Protein AF-A0A1B6H1P3-F1 (afdb_monomer)

Solvent-accessible surface area (backbone atoms only — not comparable to full-atom values): 9386 Å² total; per-residue (Å²): 138,90,88,79,89,79,86,83,78,88,73,83,79,79,76,81,72,82,71,79,71,72,88,71,75,67,80,84,51,58,75,83,41,66,70,58,32,53,51,51,58,48,56,76,65,57,74,81,64,69,87,80,51,83,81,48,75,68,63,51,54,54,55,49,51,55,61,70,45,46,64,59,52,52,55,50,52,53,52,52,52,51,54,53,51,51,54,51,50,52,56,50,50,40,65,71,74,62,57,76,90,70,80,77,83,69,69,50,72,68,56,50,52,50,52,47,50,47,34,68,76,40,50,86,75,43,32,44,69,54,47,30,75,77,41,87,47,54,41,71,55,43,51,51,62,70,74,103

Nearest PDB structures (foldseek):
  8apo-assembly1_Yc  TM=9.429E-01  e=4.734E-01  Polytomella magna
  5mrc-assembly1_a  TM=9.166E-01  e=6.896E-01  Saccharomyces cerevisiae
  1h89-assembly1_C  TM=5.912E-01  e=3.306E+00  Mus musculus
  4bjn-assembly4_E  TM=1.992E-01  e=5.459E+00  Melampsora lini

pLDDT: mean 77.72, std 18.79, range [36.81, 96.12]

Structure (mmCIF, N/CA/C/O backbone):
data_AF-A0A1B6H1P3-F1
#
_entry.id   AF-A0A1B6H1P3-F1
#
loop_
_atom_site.group_PDB
_atom_site.id
_atom_site.type_symbol
_atom_site.label_atom_id
_atom_site.label_alt_id
_atom_site.label_comp_id
_atom_site.label_asym_id
_atom_site.label_entity_id
_atom_site.label_seq_id
_atom_site.pdbx_PDB_ins_code
_atom_site.Cartn_x
_atom_site.Cartn_y
_atom_site.Cartn_z
_atom_site.occupancy
_atom_site.B_iso_or_equiv
_atom_site.auth_seq_id
_atom_site.auth_comp_id
_atom_site.auth_asym_id
_atom_site.auth_atom_id
_atom_site.pdbx_PDB_model_num
ATOM 1 N N . MET A 1 1 ? 20.446 17.795 51.403 1.00 45.44 1 MET A N 1
ATOM 2 C CA . MET A 1 1 ? 19.080 17.822 50.833 1.00 45.44 1 MET A CA 1
ATOM 3 C C . MET A 1 1 ? 19.106 18.661 49.569 1.00 45.44 1 MET A C 1
ATOM 5 O O . MET A 1 1 ? 19.873 19.610 49.535 1.00 45.44 1 MET A O 1
ATOM 9 N N . ILE A 1 2 ? 18.246 18.318 48.604 1.00 43.84 2 ILE A N 1
ATOM 10 C CA . ILE A 1 2 ? 18.049 18.907 47.264 1.00 43.84 2 ILE A CA 1
ATOM 11 C C . ILE A 1 2 ? 18.842 18.180 46.163 1.00 43.84 2 ILE A C 1
ATOM 13 O O . ILE A 1 2 ? 20.007 18.451 45.910 1.00 43.84 2 ILE A O 1
ATOM 17 N N . GLY A 1 3 ? 18.159 17.251 45.494 1.00 38.00 3 GLY A N 1
ATOM 18 C CA . GLY A 1 3 ? 18.579 16.631 44.238 1.00 38.00 3 GLY A CA 1
ATOM 19 C C . GLY A 1 3 ? 17.340 16.423 43.377 1.00 38.00 3 GLY A C 1
ATOM 20 O O . GLY A 1 3 ? 16.723 15.363 43.414 1.00 38.00 3 GLY A O 1
ATOM 21 N N . GLY A 1 4 ? 16.908 17.490 42.705 1.00 39.97 4 GLY A N 1
ATOM 22 C CA . GLY A 1 4 ? 15.706 17.515 41.884 1.00 39.97 4 GLY A CA 1
ATOM 23 C C . GLY A 1 4 ? 16.009 17.353 40.395 1.00 39.97 4 GLY A C 1
ATOM 24 O O . GLY A 1 4 ? 16.782 18.116 39.836 1.00 39.97 4 GLY A O 1
ATOM 25 N N . ILE A 1 5 ? 15.284 16.412 39.776 1.00 45.19 5 ILE A N 1
ATOM 26 C CA . ILE A 1 5 ? 14.433 16.662 38.599 1.00 45.19 5 ILE A CA 1
ATOM 27 C C . ILE A 1 5 ? 15.184 17.018 37.293 1.00 45.19 5 ILE A C 1
ATOM 29 O O . ILE A 1 5 ? 15.462 18.174 37.007 1.00 45.19 5 ILE A O 1
ATOM 33 N N . ARG A 1 6 ? 15.371 16.010 36.425 1.00 46.50 6 ARG A N 1
ATOM 34 C CA . ARG A 1 6 ? 14.545 15.722 35.222 1.00 46.50 6 ARG A CA 1
ATOM 35 C C . ARG A 1 6 ? 15.367 15.270 34.016 1.00 46.50 6 ARG A C 1
ATOM 37 O O . ARG A 1 6 ? 16.050 16.044 33.359 1.00 46.50 6 ARG A O 1
ATOM 44 N N . ASN A 1 7 ? 15.133 14.009 33.668 1.00 41.19 7 ASN A N 1
ATOM 45 C CA . ASN A 1 7 ? 15.392 13.417 32.365 1.00 41.19 7 ASN A CA 1
ATOM 46 C C . ASN A 1 7 ? 14.807 14.2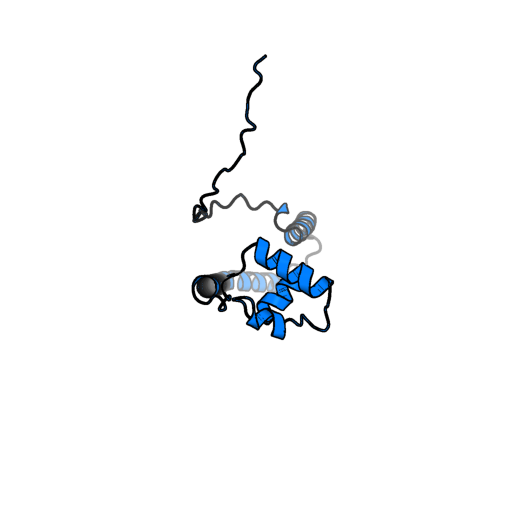95 31.245 1.00 41.19 7 ASN A C 1
ATOM 48 O O . ASN A 1 7 ? 13.588 14.478 31.169 1.00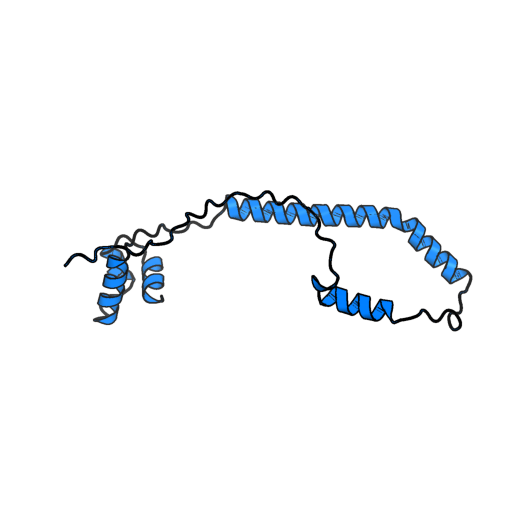 41.19 7 ASN A O 1
ATOM 52 N N . LEU A 1 8 ? 15.666 14.814 30.364 1.00 45.81 8 LEU A N 1
ATOM 53 C CA . LEU A 1 8 ? 15.239 15.402 29.098 1.00 45.81 8 LEU A CA 1
ATOM 54 C C . LEU A 1 8 ? 14.754 14.283 28.171 1.00 45.81 8 LEU A C 1
ATOM 56 O O . LEU A 1 8 ? 15.533 13.547 27.570 1.00 45.81 8 LEU A O 1
ATOM 60 N N . CYS A 1 9 ? 13.432 14.169 28.073 1.00 37.75 9 CYS A N 1
ATOM 61 C CA . CYS A 1 9 ? 12.742 13.369 27.076 1.00 37.75 9 CYS A CA 1
ATOM 62 C C . CYS A 1 9 ? 12.998 13.967 25.685 1.00 37.75 9 CYS A C 1
ATOM 64 O O . CYS A 1 9 ? 12.557 15.074 25.372 1.00 37.75 9 CYS A O 1
ATOM 66 N N . TRP A 1 10 ? 13.720 13.221 24.854 1.00 37.88 10 TRP A N 1
ATOM 67 C CA . TRP A 1 10 ? 13.870 13.489 23.431 1.00 37.88 10 TRP A CA 1
ATOM 68 C C . TRP A 1 10 ? 12.513 13.341 22.732 1.00 37.88 10 TRP A C 1
ATOM 70 O O . TRP A 1 10 ? 12.008 12.234 22.559 1.00 37.88 10 TRP A O 1
ATOM 80 N N . ARG A 1 11 ? 11.932 14.446 22.264 1.00 36.81 11 ARG A N 1
ATOM 81 C CA . ARG A 1 11 ? 10.930 14.418 21.188 1.00 36.81 11 ARG A CA 1
ATOM 82 C C . ARG A 1 11 ? 11.325 15.437 20.133 1.00 36.81 11 ARG A C 1
ATOM 84 O O . ARG A 1 11 ? 10.810 16.548 20.096 1.00 36.81 11 ARG A O 1
ATOM 91 N N . VAL A 1 12 ? 12.244 15.033 19.260 1.00 41.25 12 VAL A N 1
ATOM 92 C CA . VAL A 1 12 ? 12.400 15.683 17.959 1.00 41.25 12 VAL A CA 1
ATOM 93 C C . VAL A 1 12 ? 11.151 15.337 17.153 1.00 41.25 12 VAL A C 1
ATOM 95 O O . VAL A 1 12 ? 10.925 14.191 16.763 1.00 41.25 12 VAL A O 1
ATOM 98 N N . ILE A 1 13 ? 10.294 16.335 16.975 1.00 39.28 13 ILE A N 1
ATOM 99 C CA . ILE A 1 13 ? 9.145 16.296 16.079 1.00 39.28 13 ILE A CA 1
ATOM 100 C C . ILE A 1 13 ? 9.716 16.222 14.661 1.00 39.28 13 ILE A C 1
ATOM 102 O O . ILE A 1 13 ? 10.199 17.215 14.124 1.00 39.28 13 ILE A O 1
ATOM 106 N N . ALA A 1 14 ? 9.712 15.029 14.066 1.00 39.81 14 ALA A N 1
ATOM 107 C CA . ALA A 1 14 ? 10.112 14.847 12.679 1.00 39.81 14 ALA A CA 1
ATOM 108 C C . ALA A 1 14 ? 9.056 15.487 11.765 1.00 39.81 14 ALA A C 1
ATOM 110 O O . ALA A 1 14 ? 8.054 14.870 11.398 1.00 39.81 14 ALA A O 1
ATOM 111 N N . VAL A 1 15 ? 9.286 16.749 11.405 1.00 43.94 15 VAL A N 1
ATOM 112 C CA . VAL A 1 15 ? 8.624 17.405 10.280 1.00 43.94 15 VAL A CA 1
ATOM 113 C C . VAL A 1 15 ? 8.998 16.612 9.029 1.00 43.94 15 VAL A C 1
ATOM 115 O O . VAL A 1 15 ? 10.157 16.567 8.609 1.00 43.94 15 VAL A O 1
ATOM 118 N N . ARG A 1 16 ? 8.007 15.930 8.449 1.00 42.31 16 ARG A N 1
ATOM 119 C CA . ARG A 1 16 ? 8.110 15.294 7.133 1.00 42.31 16 ARG A CA 1
ATOM 120 C C . ARG A 1 16 ? 8.223 16.390 6.079 1.00 42.31 16 ARG A C 1
ATOM 122 O O . ARG A 1 16 ? 7.244 16.766 5.447 1.00 42.31 16 ARG A O 1
ATOM 129 N N . HIS A 1 17 ? 9.427 16.921 5.935 1.00 38.53 17 HIS A N 1
ATOM 130 C CA . HIS A 1 17 ? 9.848 17.641 4.755 1.00 38.53 17 HIS A CA 1
ATOM 131 C C . HIS A 1 17 ? 9.624 16.722 3.547 1.00 38.53 17 HIS A C 1
ATOM 133 O O . HIS A 1 17 ? 10.144 15.608 3.469 1.00 38.53 17 HIS A O 1
ATOM 139 N N . LEU A 1 18 ? 8.753 17.168 2.646 1.00 43.50 18 LEU A N 1
ATOM 140 C CA . LEU A 1 18 ? 8.644 16.639 1.297 1.00 43.50 18 LEU A CA 1
ATOM 141 C C . LEU A 1 18 ? 9.973 16.954 0.610 1.00 43.50 18 LEU A C 1
ATOM 143 O O . LEU A 1 18 ? 10.143 18.034 0.053 1.00 43.50 18 LEU A O 1
ATOM 147 N N . THR A 1 19 ? 10.939 16.042 0.697 1.00 44.06 19 THR A N 1
ATOM 148 C CA . THR A 1 19 ? 12.091 16.086 -0.194 1.00 44.06 19 THR A CA 1
ATOM 149 C C . THR A 1 19 ? 11.592 15.690 -1.568 1.00 44.06 19 THR A C 1
ATOM 151 O O . THR A 1 19 ? 11.392 14.521 -1.894 1.00 44.06 19 THR A O 1
ATOM 154 N N . THR A 1 20 ? 11.369 16.693 -2.405 1.00 46.75 20 THR A N 1
ATOM 155 C CA . THR A 1 20 ? 11.612 16.528 -3.831 1.00 46.75 20 THR A CA 1
ATOM 156 C C . THR A 1 20 ? 13.077 16.117 -3.922 1.00 46.75 20 THR A C 1
ATOM 158 O O . THR A 1 20 ? 13.956 16.959 -3.776 1.00 46.75 20 THR A O 1
ATOM 161 N N . SER A 1 21 ? 13.347 14.810 -3.993 1.00 40.44 21 SER A N 1
ATOM 162 C CA . SER A 1 21 ? 14.704 14.307 -4.181 1.00 40.44 21 SER A CA 1
ATOM 163 C C . SER A 1 21 ? 15.213 14.942 -5.469 1.00 40.44 21 SER A C 1
ATOM 165 O O . SER A 1 21 ? 14.652 14.636 -6.525 1.00 40.44 21 SER A O 1
ATOM 167 N N . PRO A 1 22 ? 16.233 15.816 -5.432 1.00 44.84 22 PRO A N 1
ATOM 168 C CA . PRO A 1 22 ? 16.945 16.100 -6.652 1.00 44.84 22 PRO A CA 1
ATOM 169 C C . PRO A 1 22 ? 17.548 14.759 -7.056 1.00 44.84 22 PRO A C 1
ATOM 171 O O . PRO A 1 22 ? 18.114 14.036 -6.231 1.00 44.84 22 PRO A O 1
ATOM 174 N N . VAL A 1 23 ? 17.355 14.382 -8.308 1.00 43.66 23 VAL A N 1
ATOM 175 C CA . VAL A 1 23 ? 18.087 13.302 -8.966 1.00 43.66 23 VAL A CA 1
ATOM 176 C C . VAL A 1 23 ? 19.543 13.766 -9.092 1.00 43.66 23 VAL A C 1
ATOM 178 O O . VAL A 1 23 ? 20.056 14.016 -10.169 1.00 43.66 23 VAL A O 1
ATOM 181 N N . ASN A 1 24 ? 20.216 13.941 -7.956 1.00 45.19 24 ASN A N 1
ATOM 182 C CA . ASN A 1 24 ? 21.659 13.897 -7.890 1.00 45.19 24 ASN A CA 1
ATOM 183 C C . ASN A 1 24 ? 21.971 12.413 -7.993 1.00 45.19 24 ASN A C 1
ATOM 185 O O . ASN A 1 24 ? 21.941 11.692 -6.995 1.00 45.19 24 ASN A O 1
ATOM 189 N N . SER A 1 25 ? 22.145 11.946 -9.227 1.00 51.75 25 SER A N 1
ATOM 190 C CA . SER A 1 25 ? 22.651 10.617 -9.520 1.00 51.75 25 SER A CA 1
ATOM 191 C C . SER A 1 25 ? 23.978 10.456 -8.783 1.00 51.75 25 SER A C 1
ATOM 193 O O . SER A 1 25 ? 25.021 10.917 -9.250 1.00 51.75 25 SER A O 1
ATOM 195 N N . LEU A 1 26 ? 23.939 9.830 -7.604 1.00 50.41 26 LEU A N 1
ATOM 196 C CA . LEU A 1 26 ? 25.120 9.188 -7.044 1.00 50.41 26 LEU A CA 1
ATOM 197 C C . LEU A 1 26 ? 25.721 8.343 -8.176 1.00 50.41 26 LEU A C 1
ATOM 199 O O . LEU A 1 26 ? 24.942 7.725 -8.914 1.00 50.41 26 LEU A O 1
ATOM 203 N N . PRO A 1 27 ? 27.052 8.348 -8.374 1.00 47.41 27 PRO A N 1
ATOM 204 C CA . PRO A 1 27 ? 27.652 7.536 -9.419 1.00 47.41 27 PRO A CA 1
ATOM 205 C C . PRO A 1 27 ? 27.179 6.109 -9.177 1.00 47.41 27 PRO A C 1
ATOM 207 O O . PRO A 1 27 ? 27.423 5.574 -8.096 1.00 47.41 27 PRO A O 1
ATOM 210 N N . TYR A 1 28 ? 26.427 5.558 -10.133 1.00 56.75 28 TYR A N 1
ATOM 211 C CA . TYR A 1 28 ? 25.873 4.214 -10.053 1.00 56.75 28 TYR A CA 1
ATOM 212 C C . TYR A 1 28 ? 27.015 3.280 -9.677 1.00 56.75 28 TYR A C 1
ATOM 214 O O . TYR A 1 28 ? 27.917 3.040 -10.485 1.00 56.75 28 TYR A O 1
ATOM 222 N N . THR A 1 29 ? 27.045 2.821 -8.424 1.00 60.59 29 THR A N 1
ATOM 223 C CA . THR A 1 29 ? 28.104 1.913 -8.031 1.00 60.59 29 THR A CA 1
ATOM 224 C C . THR A 1 29 ? 27.647 0.547 -8.501 1.00 60.59 29 THR A C 1
ATOM 226 O O . THR A 1 29 ? 26.508 0.151 -8.243 1.00 60.59 29 THR A O 1
ATOM 229 N N . PRO A 1 30 ? 28.503 -0.232 -9.175 1.00 59.22 30 PRO A N 1
ATOM 230 C CA . PRO A 1 30 ? 28.110 -1.552 -9.639 1.00 59.22 30 PRO A CA 1
ATOM 231 C C . PRO A 1 30 ? 27.545 -2.454 -8.523 1.00 59.22 30 PRO A C 1
ATOM 233 O O . PRO A 1 30 ? 26.847 -3.407 -8.828 1.00 59.22 30 PRO A O 1
ATOM 236 N N . ARG A 1 31 ? 27.779 -2.140 -7.236 1.00 58.72 31 ARG A N 1
ATOM 237 C CA . ARG A 1 31 ? 27.248 -2.863 -6.067 1.00 58.72 31 ARG A CA 1
ATOM 238 C C . ARG A 1 31 ? 25.761 -2.615 -5.767 1.00 58.72 31 ARG A C 1
ATOM 240 O O . ARG A 1 31 ? 25.182 -3.436 -5.061 1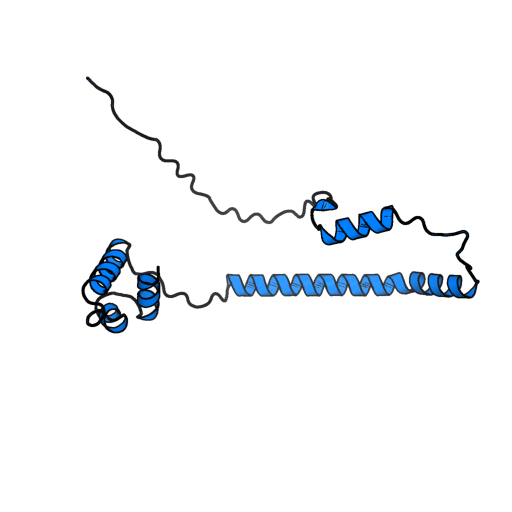.00 58.72 31 ARG A O 1
ATOM 247 N N . ASP A 1 32 ? 25.146 -1.556 -6.296 1.00 67.81 32 ASP A N 1
ATOM 248 C CA . ASP A 1 32 ? 23.741 -1.199 -6.024 1.00 67.81 32 ASP A CA 1
ATOM 249 C C . ASP A 1 32 ? 22.746 -2.170 -6.683 1.00 67.81 32 ASP A C 1
ATOM 251 O O . ASP A 1 32 ? 21.618 -2.344 -6.219 1.00 67.81 32 ASP A O 1
ATOM 255 N N . ASN A 1 33 ? 23.186 -2.875 -7.732 1.00 77.69 33 ASN A N 1
ATOM 256 C CA . ASN A 1 33 ? 22.454 -3.983 -8.331 1.00 77.69 33 ASN A CA 1
ATOM 257 C C . ASN A 1 33 ? 23.349 -5.235 -8.394 1.00 77.69 33 ASN A C 1
ATOM 259 O O . ASN A 1 33 ? 24.133 -5.393 -9.337 1.00 77.69 33 ASN A O 1
ATOM 263 N N . PRO A 1 34 ? 23.222 -6.172 -7.436 1.00 76.06 34 PRO A N 1
ATOM 264 C CA . PRO A 1 34 ? 24.105 -7.334 -7.349 1.00 76.06 34 PRO A CA 1
ATOM 265 C C . PRO A 1 34 ? 24.012 -8.258 -8.573 1.00 76.06 34 PRO A C 1
ATOM 267 O O . PRO A 1 34 ? 24.963 -8.986 -8.857 1.00 76.06 34 PRO A O 1
ATOM 270 N N . GLY A 1 35 ? 22.897 -8.232 -9.314 1.00 79.69 35 GLY A N 1
ATOM 271 C CA . GLY A 1 35 ? 22.730 -8.999 -10.550 1.00 79.69 35 GLY A CA 1
ATOM 272 C C . GLY A 1 35 ? 23.465 -8.377 -11.738 1.00 79.69 35 GLY A C 1
ATOM 273 O O . GLY A 1 35 ? 24.117 -9.084 -12.505 1.00 79.69 35 GLY A O 1
ATOM 274 N N . VAL A 1 36 ? 23.411 -7.049 -11.880 1.00 82.12 36 VAL A N 1
ATOM 275 C CA . VAL A 1 36 ? 24.184 -6.326 -12.907 1.00 82.12 36 VAL A CA 1
ATOM 276 C C . VAL A 1 36 ? 25.678 -6.409 -12.602 1.00 82.12 36 VAL A C 1
ATOM 278 O O . VAL A 1 36 ? 26.454 -6.695 -13.506 1.00 82.12 36 VAL A O 1
ATOM 281 N N . TYR A 1 37 ? 26.076 -6.289 -11.331 1.00 81.88 37 TYR A N 1
ATOM 282 C CA . TYR A 1 37 ? 27.471 -6.443 -10.914 1.00 81.88 37 TYR A CA 1
ATOM 283 C C . TYR A 1 37 ? 28.098 -7.755 -11.379 1.00 81.88 37 TYR A C 1
ATOM 285 O O . TYR A 1 37 ? 29.196 -7.769 -11.928 1.00 81.88 37 TYR A O 1
ATOM 293 N N . ARG A 1 38 ? 27.402 -8.874 -11.132 1.00 81.88 38 ARG A N 1
ATOM 294 C CA . ARG A 1 38 ? 27.896 -10.213 -11.470 1.00 81.88 38 ARG A CA 1
ATOM 295 C C . ARG A 1 38 ? 28.068 -10.366 -12.975 1.00 81.88 38 ARG A C 1
ATOM 297 O O . ARG A 1 38 ? 29.090 -10.894 -13.388 1.00 81.88 38 ARG A O 1
ATOM 304 N N . ARG A 1 39 ? 27.116 -9.858 -13.764 1.00 81.88 39 ARG A N 1
ATOM 305 C CA . ARG A 1 39 ? 27.191 -9.865 -15.232 1.00 81.88 39 ARG A CA 1
ATOM 306 C C . ARG A 1 39 ? 28.355 -9.018 -15.738 1.00 81.88 39 ARG A C 1
ATOM 308 O O . ARG A 1 39 ? 29.180 -9.531 -16.478 1.00 81.88 39 ARG A O 1
ATOM 315 N N . LEU A 1 40 ? 28.489 -7.780 -15.257 1.00 82.94 40 LEU A N 1
ATOM 316 C CA . LEU A 1 40 ? 29.608 -6.902 -15.616 1.00 82.94 40 LEU A CA 1
ATOM 317 C C . LEU A 1 40 ? 30.965 -7.507 -15.245 1.00 82.94 40 LEU A C 1
ATOM 319 O O . LEU A 1 40 ? 31.910 -7.376 -16.006 1.00 82.94 40 LEU A O 1
ATOM 323 N N . LYS A 1 41 ? 31.061 -8.198 -14.103 1.00 82.81 41 LYS A N 1
ATOM 324 C CA . LYS A 1 41 ? 32.289 -8.873 -13.659 1.00 82.81 41 LYS A CA 1
ATOM 325 C C . LYS A 1 41 ? 32.668 -10.075 -14.531 1.00 82.81 41 LYS A C 1
ATOM 327 O O . LYS A 1 41 ? 33.846 -10.412 -14.585 1.00 82.81 41 LYS A O 1
ATOM 332 N N . VAL A 1 42 ? 31.687 -10.755 -15.124 1.00 83.75 42 VAL A N 1
ATOM 333 C CA . VAL A 1 42 ? 31.918 -11.840 -16.091 1.00 83.75 42 VAL A CA 1
ATOM 334 C C . VAL A 1 42 ? 32.369 -11.232 -17.417 1.00 83.75 42 VAL A C 1
ATOM 336 O O . VAL A 1 42 ? 33.483 -11.503 -17.835 1.00 83.75 42 VAL A O 1
ATOM 339 N N . ILE A 1 43 ? 31.608 -10.272 -17.952 1.00 83.50 43 ILE A N 1
ATOM 340 C CA . ILE A 1 43 ? 31.935 -9.562 -19.201 1.00 83.50 43 ILE A CA 1
ATOM 341 C C . ILE A 1 43 ? 33.321 -8.906 -19.140 1.00 83.50 43 ILE A C 1
ATOM 343 O O . ILE A 1 43 ? 34.077 -8.978 -20.092 1.00 83.50 43 ILE A O 1
ATOM 347 N N . SER A 1 44 ? 33.697 -8.296 -18.010 1.00 80.44 44 SER A N 1
ATOM 348 C CA . SER A 1 44 ? 35.014 -7.657 -17.858 1.00 80.44 44 SER A CA 1
ATOM 349 C C . SER A 1 44 ? 36.187 -8.639 -17.829 1.00 80.44 44 SER A C 1
ATOM 351 O O . SER A 1 44 ? 37.333 -8.209 -17.878 1.00 80.44 44 SER A O 1
ATOM 353 N N . LYS A 1 45 ? 35.913 -9.923 -17.583 1.00 80.38 45 LYS A N 1
ATOM 354 C CA . LYS A 1 45 ? 36.918 -10.989 -17.527 1.00 80.38 45 LYS A CA 1
ATOM 355 C C . LYS A 1 45 ? 36.980 -11.795 -18.818 1.00 80.38 45 LYS A C 1
ATOM 357 O O . LYS A 1 45 ? 37.995 -12.442 -19.044 1.00 80.38 45 LYS A O 1
ATOM 362 N N . ASP A 1 46 ? 35.906 -11.781 -19.598 1.00 79.50 46 ASP A N 1
ATOM 363 C CA . ASP A 1 46 ? 35.852 -12.415 -20.903 1.00 79.50 46 ASP A CA 1
ATOM 364 C C . ASP A 1 46 ? 36.598 -11.512 -21.893 1.00 79.50 46 ASP A C 1
ATOM 366 O O . ASP A 1 46 ? 36.112 -10.452 -22.287 1.00 79.50 46 ASP A O 1
ATOM 370 N N . GLU A 1 47 ? 37.817 -11.901 -22.259 1.00 74.69 47 GLU A N 1
ATOM 371 C CA . GLU A 1 47 ? 38.492 -11.309 -23.411 1.00 74.69 47 GLU A CA 1
ATOM 372 C C . GLU A 1 47 ? 37.868 -11.913 -24.678 1.00 74.69 47 GLU A C 1
ATOM 374 O O . GLU A 1 47 ? 37.744 -13.139 -24.761 1.00 74.69 47 GLU A O 1
ATOM 379 N N . PRO A 1 48 ? 37.416 -11.096 -25.648 1.00 68.44 48 PRO A N 1
ATOM 380 C CA . PRO A 1 48 ? 36.866 -11.632 -26.884 1.00 68.44 48 PRO A CA 1
ATOM 381 C C . PRO A 1 48 ? 37.965 -12.382 -27.645 1.00 68.44 48 PRO A C 1
ATOM 383 O O . PRO A 1 48 ? 39.031 -11.825 -27.904 1.00 68.44 48 PRO A O 1
ATOM 386 N N . ASP A 1 49 ? 37.699 -13.636 -28.014 1.00 71.25 49 ASP A N 1
ATOM 387 C CA . ASP A 1 49 ? 38.593 -14.447 -28.845 1.00 71.25 49 ASP A CA 1
ATOM 388 C C . ASP A 1 49 ? 38.557 -13.942 -30.296 1.00 71.25 49 ASP A C 1
ATOM 390 O O . ASP A 1 49 ? 37.798 -14.422 -31.138 1.00 71.25 49 ASP A O 1
ATOM 394 N N . VAL A 1 50 ? 39.348 -12.903 -30.562 1.00 67.19 50 VAL A N 1
ATOM 395 C CA . VAL A 1 50 ? 39.512 -12.289 -31.888 1.00 67.19 50 VAL A CA 1
ATOM 396 C C . VAL A 1 50 ? 40.262 -13.191 -32.868 1.00 67.19 50 VAL A C 1
ATOM 398 O O . VAL A 1 50 ? 40.059 -13.059 -34.072 1.00 67.19 50 VAL A O 1
ATOM 401 N N . ASP A 1 51 ? 41.077 -14.125 -32.375 1.00 67.25 51 ASP A N 1
ATOM 402 C CA . ASP A 1 51 ? 41.888 -15.015 -33.212 1.00 67.25 51 ASP A CA 1
ATOM 403 C C . ASP A 1 51 ? 41.081 -16.233 -33.703 1.00 67.25 51 ASP A C 1
ATOM 405 O O . ASP A 1 51 ? 41.311 -16.739 -34.805 1.00 67.25 51 ASP A O 1
ATOM 409 N N . GLY A 1 52 ? 40.111 -16.700 -32.906 1.00 68.38 52 GLY A N 1
ATOM 410 C CA . GLY A 1 52 ? 39.165 -17.761 -33.269 1.00 68.38 52 GLY A CA 1
ATOM 411 C C . GLY A 1 52 ? 37.917 -17.282 -34.023 1.00 68.38 52 GLY A C 1
ATOM 412 O O . GLY A 1 52 ? 37.224 -18.094 -34.649 1.00 68.38 52 GLY A O 1
ATOM 413 N N . ALA A 1 53 ? 37.623 -15.979 -33.997 1.00 67.31 53 ALA A N 1
ATOM 414 C CA . ALA A 1 53 ? 36.484 -15.392 -34.691 1.00 67.31 53 ALA A CA 1
ATOM 415 C C . ALA A 1 53 ? 36.732 -15.342 -36.208 1.00 67.31 53 ALA A C 1
ATOM 417 O O . ALA A 1 53 ? 37.498 -14.527 -36.720 1.00 67.31 53 ALA A O 1
ATOM 418 N N . LYS A 1 54 ? 36.042 -16.201 -36.965 1.00 66.75 54 LYS A N 1
ATOM 419 C CA . LYS A 1 54 ? 35.948 -16.065 -38.424 1.00 66.75 54 LYS A CA 1
ATOM 420 C C . LYS A 1 54 ? 35.009 -14.908 -38.751 1.00 66.75 54 LYS A C 1
ATOM 422 O O . LYS A 1 54 ? 33.824 -15.123 -38.962 1.00 66.75 54 LYS A O 1
ATOM 427 N N . ILE A 1 55 ? 35.544 -13.693 -38.751 1.00 67.75 55 ILE A N 1
ATOM 428 C CA . ILE A 1 55 ? 34.819 -12.501 -39.188 1.00 67.75 55 ILE A CA 1
ATOM 429 C C . ILE A 1 55 ? 34.727 -12.574 -40.716 1.00 67.75 55 ILE A C 1
ATOM 431 O O . ILE A 1 55 ? 35.716 -12.336 -41.412 1.00 67.75 55 ILE A O 1
ATOM 435 N N . ASP A 1 56 ? 33.573 -12.983 -41.235 1.00 76.50 56 ASP A N 1
ATOM 436 C CA . ASP A 1 56 ? 33.267 -12.875 -42.660 1.00 76.50 56 ASP A CA 1
ATOM 437 C C . ASP A 1 56 ? 32.645 -11.503 -42.980 1.00 76.50 56 ASP A C 1
ATOM 439 O O . ASP A 1 56 ? 32.272 -10.733 -42.094 1.00 76.50 56 ASP A O 1
ATOM 443 N N . TYR A 1 57 ? 32.589 -11.159 -44.267 1.00 71.25 57 TYR A N 1
ATOM 444 C CA . TYR A 1 57 ? 32.020 -9.885 -44.720 1.00 71.25 57 TYR A CA 1
ATOM 445 C C . TYR A 1 57 ? 30.510 -9.784 -44.450 1.00 71.25 57 TYR A C 1
ATOM 447 O O . TYR A 1 57 ? 30.005 -8.687 -44.252 1.00 71.25 57 TYR A O 1
ATOM 455 N N . GLU A 1 58 ? 29.806 -10.915 -44.396 1.00 72.88 58 GLU A N 1
ATOM 456 C CA . GLU A 1 58 ? 28.365 -10.986 -44.124 1.00 72.88 58 GLU A CA 1
ATOM 457 C C . GLU A 1 58 ? 28.052 -10.646 -42.653 1.00 72.88 58 GLU A C 1
ATOM 459 O O . GLU A 1 58 ? 27.121 -9.896 -42.375 1.00 72.88 58 GLU A O 1
ATOM 464 N N . SER A 1 59 ? 28.909 -11.074 -41.720 1.00 74.56 59 SER A N 1
ATOM 465 C CA . SER A 1 59 ? 28.842 -10.732 -40.292 1.00 74.56 59 SER A CA 1
ATOM 466 C C . SER A 1 59 ? 29.116 -9.249 -40.033 1.00 74.56 59 SER A C 1
ATOM 468 O O . SER A 1 59 ? 28.613 -8.686 -39.063 1.00 74.56 59 SER A O 1
ATOM 470 N N . ILE A 1 60 ? 29.935 -8.603 -40.870 1.00 77.19 60 ILE A N 1
ATOM 471 C CA . ILE A 1 60 ? 30.202 -7.160 -40.771 1.00 77.19 60 ILE A CA 1
ATOM 472 C C . ILE A 1 60 ? 28.977 -6.363 -41.239 1.00 77.19 60 ILE A C 1
ATOM 474 O O . ILE A 1 60 ? 28.591 -5.412 -40.561 1.00 77.19 60 ILE A O 1
ATOM 478 N N . ASP A 1 61 ? 28.343 -6.781 -42.338 1.00 77.50 61 ASP A N 1
ATOM 479 C CA . ASP A 1 61 ? 27.108 -6.173 -42.852 1.00 77.50 61 ASP A CA 1
ATOM 480 C C . ASP A 1 61 ? 25.942 -6.304 -41.853 1.00 77.50 61 ASP A C 1
ATOM 482 O O . ASP A 1 61 ? 25.176 -5.358 -41.668 1.00 77.50 61 ASP A O 1
ATOM 486 N N . GLU A 1 62 ? 25.812 -7.446 -41.167 1.00 76.00 62 GLU A N 1
ATOM 487 C CA . GLU A 1 62 ? 24.804 -7.645 -40.111 1.00 76.00 62 GLU A CA 1
ATOM 488 C C . GLU A 1 62 ? 25.043 -6.698 -38.916 1.00 76.00 62 GLU A C 1
ATOM 490 O O . GLU A 1 62 ? 24.111 -6.068 -38.413 1.00 76.00 62 GLU A O 1
ATOM 495 N N . LEU A 1 63 ? 26.305 -6.495 -38.521 1.00 77.31 63 LEU A N 1
ATOM 496 C CA . LEU A 1 63 ? 26.671 -5.550 -37.458 1.00 77.31 63 LEU A CA 1
ATOM 497 C C . LEU A 1 63 ? 26.425 -4.079 -37.852 1.00 77.31 63 LEU A C 1
ATOM 499 O O . LEU A 1 63 ? 26.095 -3.246 -37.003 1.00 77.31 63 LEU A O 1
ATOM 503 N N . GLU A 1 64 ? 26.599 -3.738 -39.131 1.00 75.94 64 GLU A N 1
ATOM 504 C CA . GLU A 1 64 ? 26.299 -2.404 -39.662 1.00 75.94 64 GLU A CA 1
ATOM 505 C C . GLU A 1 64 ? 24.787 -2.129 -39.660 1.00 75.94 64 GLU A C 1
ATOM 507 O O . GLU A 1 64 ? 24.365 -1.024 -39.305 1.00 75.94 64 GLU A O 1
ATOM 512 N N . GLN A 1 65 ? 23.961 -3.137 -39.963 1.00 75.94 65 GLN A N 1
ATOM 513 C CA . GLN A 1 65 ? 22.500 -3.037 -39.865 1.00 75.94 65 GLN A CA 1
ATOM 514 C C . GLN A 1 65 ? 22.038 -2.731 -38.431 1.00 75.94 65 GLN A C 1
ATOM 516 O O . GLN A 1 65 ? 21.217 -1.828 -38.242 1.00 75.94 65 GLN A O 1
ATOM 521 N N . ASP A 1 66 ? 22.625 -3.383 -37.423 1.00 76.00 66 ASP A N 1
ATOM 522 C CA . ASP A 1 66 ? 22.354 -3.099 -36.005 1.00 76.00 66 ASP A CA 1
ATOM 523 C C . ASP A 1 66 ? 22.700 -1.647 -35.623 1.00 76.00 66 ASP A C 1
ATOM 525 O O . ASP A 1 66 ? 21.953 -0.980 -34.898 1.00 76.00 66 ASP A O 1
ATOM 529 N N . PHE A 1 67 ? 23.817 -1.115 -36.134 1.00 78.12 67 PHE A N 1
ATOM 530 C CA . PHE A 1 67 ? 24.212 0.276 -35.888 1.00 78.12 67 PHE A CA 1
ATOM 531 C C . PHE A 1 67 ? 23.259 1.272 -36.560 1.00 78.12 67 PHE A C 1
ATOM 533 O O . PHE A 1 67 ? 22.908 2.295 -35.967 1.00 78.12 67 PHE A O 1
ATOM 540 N N . MET A 1 68 ? 22.793 0.963 -37.771 1.00 78.94 68 MET A N 1
ATOM 541 C CA . MET A 1 68 ? 21.812 1.779 -38.491 1.00 78.94 68 MET A CA 1
ATOM 542 C C . MET A 1 68 ? 20.446 1.794 -37.788 1.00 78.94 68 MET A C 1
ATOM 544 O O . MET A 1 68 ? 19.775 2.827 -37.781 1.00 78.94 68 MET A O 1
ATOM 548 N N . GLN A 1 69 ? 20.062 0.698 -37.127 1.00 80.75 69 GLN A N 1
ATOM 549 C CA . GLN A 1 69 ? 18.820 0.592 -36.351 1.00 80.75 69 GLN A CA 1
ATOM 550 C C . GLN A 1 69 ? 18.913 1.215 -34.940 1.00 80.75 69 GLN A C 1
ATOM 552 O O . GLN A 1 69 ? 17.904 1.368 -34.245 1.00 80.75 69 GLN A O 1
ATOM 557 N N . ALA A 1 70 ? 20.097 1.656 -34.501 1.00 78.56 70 ALA A N 1
ATOM 558 C CA . ALA A 1 70 ? 20.291 2.228 -33.166 1.00 78.56 70 ALA A CA 1
ATOM 559 C C . ALA A 1 70 ? 19.421 3.474 -32.888 1.00 78.56 70 ALA A C 1
ATOM 561 O O . ALA A 1 70 ? 19.068 3.738 -31.734 1.00 78.56 70 ALA A O 1
ATOM 562 N N . GLY A 1 71 ? 19.047 4.226 -33.931 1.00 81.00 71 GLY A N 1
ATOM 563 C CA . GLY A 1 71 ? 18.111 5.350 -33.826 1.00 81.00 71 GLY A CA 1
ATOM 564 C C . GLY A 1 71 ? 16.709 4.918 -33.380 1.00 81.00 71 GLY A C 1
ATOM 565 O O . GLY A 1 71 ? 16.152 5.505 -32.452 1.00 81.00 71 GLY A O 1
ATOM 566 N N . ASP A 1 72 ? 16.184 3.839 -33.965 1.00 86.12 72 ASP A N 1
ATOM 567 C CA . ASP A 1 72 ? 14.871 3.282 -33.617 1.00 86.12 72 ASP A CA 1
ATOM 568 C C . ASP A 1 72 ? 14.873 2.707 -32.193 1.00 86.12 72 ASP A C 1
ATOM 570 O O . ASP A 1 72 ? 13.925 2.908 -31.429 1.00 86.12 72 ASP A O 1
ATOM 574 N N . MET A 1 73 ? 15.980 2.070 -31.794 1.00 84.62 73 MET A N 1
ATOM 575 C CA . MET A 1 73 ? 16.174 1.569 -30.430 1.00 84.62 73 MET A CA 1
ATOM 576 C C . MET A 1 73 ? 16.126 2.704 -29.394 1.00 84.62 73 MET A C 1
ATOM 578 O O . MET A 1 73 ? 15.533 2.551 -28.324 1.00 84.62 73 MET A O 1
ATOM 582 N N . TYR A 1 74 ? 16.721 3.865 -29.690 1.00 86.94 74 TYR A N 1
ATOM 583 C CA . TYR A 1 74 ? 16.661 5.019 -28.789 1.00 86.94 74 TYR A CA 1
ATOM 584 C C . TYR A 1 74 ? 15.220 5.510 -28.591 1.00 86.94 74 TYR A C 1
ATOM 586 O O . TYR A 1 74 ? 14.789 5.759 -27.458 1.00 86.94 74 TYR A O 1
ATOM 594 N N . GLU A 1 75 ? 14.446 5.615 -29.673 1.00 90.31 75 GLU A N 1
ATOM 595 C CA . GLU A 1 75 ? 13.033 5.981 -29.579 1.00 90.31 75 GLU A CA 1
ATOM 596 C C . GLU A 1 75 ? 12.225 4.968 -28.763 1.00 90.31 75 GLU A C 1
ATOM 598 O O . GLU A 1 75 ? 11.391 5.356 -27.945 1.00 90.31 75 GLU A O 1
ATOM 603 N N . GLU A 1 76 ? 12.475 3.674 -28.937 1.00 90.44 76 GLU A N 1
ATOM 604 C CA . GLU A 1 76 ? 11.814 2.633 -28.153 1.00 90.44 76 GLU A CA 1
ATOM 605 C C . GLU A 1 76 ? 12.125 2.767 -26.656 1.00 90.44 76 GLU A C 1
ATOM 607 O O . GLU A 1 76 ? 11.204 2.838 -25.838 1.00 90.44 76 GLU A O 1
ATOM 612 N N . ILE A 1 77 ? 13.401 2.929 -26.295 1.00 90.69 77 ILE A N 1
ATOM 613 C CA . ILE A 1 77 ? 13.831 3.101 -24.900 1.00 90.69 77 ILE A CA 1
ATOM 614 C C . ILE A 1 77 ? 13.172 4.333 -24.269 1.00 90.69 77 ILE A C 1
ATOM 616 O O . ILE A 1 77 ? 12.674 4.272 -23.142 1.00 90.69 77 ILE A O 1
ATOM 620 N N . THR A 1 78 ? 13.133 5.463 -24.979 1.00 92.44 78 THR A N 1
ATOM 621 C CA . THR A 1 78 ? 12.492 6.681 -24.452 1.00 92.44 78 THR A CA 1
ATOM 622 C C . THR A 1 78 ? 10.993 6.481 -24.219 1.00 92.44 78 THR A C 1
ATOM 624 O O . THR A 1 78 ? 10.477 6.870 -23.165 1.00 92.44 78 THR A O 1
ATOM 627 N N . ARG A 1 79 ? 10.295 5.789 -25.131 1.00 94.81 79 ARG A N 1
ATOM 628 C CA . ARG A 1 79 ? 8.882 5.415 -24.952 1.00 94.81 79 ARG A CA 1
ATOM 629 C C . ARG A 1 79 ? 8.702 4.524 -23.723 1.00 94.81 79 ARG A C 1
ATOM 631 O O . ARG A 1 79 ? 7.799 4.769 -22.918 1.00 94.81 79 ARG A O 1
ATOM 638 N N . GLU A 1 80 ? 9.558 3.523 -23.529 1.00 94.06 80 GLU A N 1
ATOM 639 C CA . GLU A 1 80 ? 9.512 2.657 -22.346 1.00 94.06 80 GLU A CA 1
ATOM 640 C C . GLU A 1 80 ? 9.697 3.441 -21.042 1.00 94.06 80 GLU A C 1
ATOM 642 O O . GLU A 1 80 ? 8.926 3.264 -20.088 1.00 94.06 80 GLU A O 1
ATOM 647 N N . MET A 1 81 ? 10.676 4.347 -21.000 1.00 94.12 81 MET A N 1
ATOM 648 C CA . MET A 1 81 ? 10.929 5.212 -19.845 1.00 94.12 81 MET A CA 1
ATOM 649 C C . MET A 1 81 ? 9.700 6.060 -19.497 1.00 94.12 81 MET A C 1
ATOM 651 O O . MET A 1 81 ? 9.299 6.12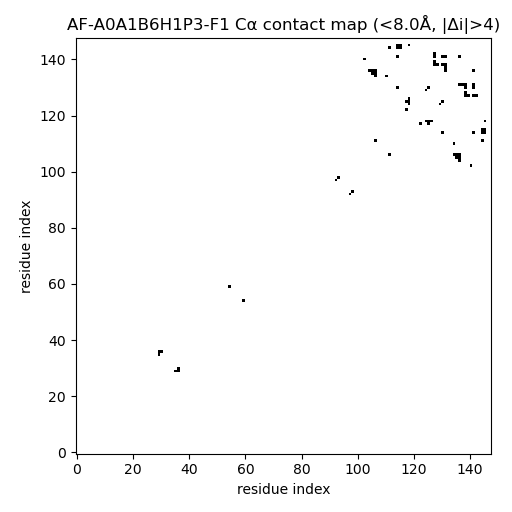7 -18.328 1.00 94.12 81 MET A O 1
ATOM 655 N N . ASP A 1 82 ? 9.042 6.633 -20.504 1.00 95.69 82 ASP A N 1
ATOM 656 C CA . ASP A 1 82 ? 7.804 7.392 -20.336 1.00 95.69 82 ASP A CA 1
ATOM 657 C C . ASP A 1 82 ? 6.661 6.528 -19.800 1.00 95.69 82 ASP A C 1
ATOM 659 O O . ASP A 1 82 ? 5.923 6.945 -18.900 1.00 95.69 82 ASP A O 1
ATOM 663 N N . HIS A 1 83 ? 6.507 5.303 -20.307 1.00 95.25 83 HIS A N 1
ATOM 664 C CA . HIS A 1 83 ? 5.507 4.359 -19.809 1.00 95.25 83 HIS A CA 1
ATOM 665 C C . HIS A 1 83 ? 5.738 4.004 -18.336 1.00 95.25 83 HIS A C 1
ATOM 667 O O . HIS A 1 83 ? 4.785 3.971 -17.544 1.00 95.25 83 HIS A O 1
ATOM 673 N N . ILE A 1 84 ? 6.993 3.773 -17.945 1.00 94.81 84 ILE A N 1
ATOM 674 C CA . ILE A 1 84 ? 7.370 3.500 -16.556 1.00 94.81 84 ILE A CA 1
ATOM 675 C C . ILE A 1 84 ? 7.057 4.715 -15.677 1.00 94.81 84 ILE A C 1
ATOM 677 O O . ILE A 1 84 ? 6.403 4.561 -14.641 1.00 94.81 84 ILE A O 1
ATOM 681 N N . SER A 1 85 ? 7.461 5.914 -16.100 1.00 94.25 85 SER A N 1
ATOM 682 C CA . SER A 1 85 ? 7.217 7.165 -15.375 1.00 94.25 85 SER A CA 1
ATOM 683 C C . SER A 1 85 ? 5.719 7.421 -15.175 1.00 94.25 85 SER A C 1
ATOM 685 O O . SER A 1 85 ? 5.252 7.591 -14.043 1.00 94.25 85 SER A O 1
ATOM 687 N N . LYS A 1 86 ? 4.916 7.316 -16.242 1.00 96.12 86 LYS A N 1
ATOM 688 C CA . LYS A 1 86 ? 3.449 7.441 -16.181 1.00 96.12 86 LYS A CA 1
ATOM 689 C C . LYS A 1 86 ? 2.847 6.446 -15.193 1.00 96.12 86 LYS A C 1
ATOM 691 O O . LYS A 1 86 ? 2.049 6.829 -14.338 1.00 96.12 86 LYS A O 1
ATOM 696 N N . ARG A 1 87 ? 3.265 5.175 -15.237 1.00 95.81 87 ARG A N 1
ATOM 697 C CA . ARG A 1 87 ? 2.804 4.142 -14.294 1.00 95.81 87 ARG A CA 1
ATOM 698 C C . ARG A 1 87 ? 3.144 4.497 -12.845 1.00 95.81 87 ARG A C 1
ATOM 700 O O . ARG A 1 87 ? 2.314 4.286 -11.958 1.00 95.81 87 ARG A O 1
ATOM 707 N N . GLN A 1 88 ? 4.339 5.023 -12.584 1.00 95.44 88 GLN A N 1
ATOM 708 C CA . GLN A 1 88 ? 4.727 5.474 -11.246 1.00 95.44 88 GLN A CA 1
ATOM 709 C C . GLN A 1 88 ? 3.859 6.647 -10.778 1.00 95.44 88 GLN A C 1
ATOM 711 O O . GLN A 1 88 ? 3.347 6.612 -9.656 1.00 95.44 88 GLN A O 1
ATOM 716 N N . HIS A 1 89 ? 3.627 7.634 -11.646 1.00 94.81 89 HIS A N 1
ATOM 717 C CA . HIS A 1 89 ? 2.753 8.769 -11.360 1.00 94.81 89 HIS A CA 1
ATOM 718 C C . HIS A 1 89 ? 1.317 8.333 -11.060 1.00 94.81 89 HIS A C 1
ATOM 720 O O . HIS A 1 89 ? 0.771 8.754 -10.041 1.00 94.81 89 HIS A O 1
ATOM 726 N N . TYR A 1 90 ? 0.734 7.430 -11.853 1.00 95.94 90 TYR A N 1
ATOM 727 C CA . TYR A 1 90 ? -0.601 6.889 -11.582 1.00 95.94 90 TYR A CA 1
ATOM 728 C C . TYR A 1 90 ? -0.683 6.232 -10.205 1.00 95.94 90 TYR A C 1
ATOM 730 O O . TYR A 1 90 ? -1.560 6.577 -9.414 1.00 95.94 90 TYR A O 1
ATOM 738 N N . LYS A 1 91 ? 0.281 5.369 -9.862 1.00 93.75 91 LYS A N 1
ATOM 739 C CA . LYS A 1 91 ? 0.336 4.733 -8.536 1.00 93.75 91 LYS A CA 1
ATOM 740 C C . LYS A 1 91 ? 0.550 5.742 -7.404 1.00 93.75 91 LYS A C 1
ATOM 742 O O . LYS A 1 91 ? 0.134 5.507 -6.270 1.00 93.75 91 LYS A O 1
ATOM 747 N N . MET A 1 92 ? 1.247 6.848 -7.656 1.00 93.62 92 MET A N 1
ATOM 748 C CA . MET A 1 92 ? 1.393 7.920 -6.672 1.00 93.62 92 MET A CA 1
ATOM 749 C C . MET A 1 92 ? 0.057 8.634 -6.444 1.00 93.62 92 MET A C 1
ATOM 751 O O . MET A 1 92 ? -0.333 8.828 -5.293 1.00 93.62 92 MET A O 1
ATOM 755 N N . THR A 1 93 ? -0.643 9.000 -7.517 1.00 95.75 93 THR A N 1
ATOM 756 C CA . THR A 1 93 ? -1.961 9.648 -7.465 1.00 95.75 93 THR A CA 1
ATOM 757 C C . THR A 1 93 ? -2.987 8.751 -6.778 1.00 95.75 93 THR A C 1
ATOM 759 O O . THR A 1 93 ? -3.674 9.207 -5.866 1.00 95.75 93 THR A O 1
ATOM 762 N N . GLU A 1 94 ? -3.014 7.464 -7.128 1.00 93.38 94 GLU A N 1
ATOM 763 C CA . GLU A 1 94 ? -3.827 6.431 -6.481 1.00 93.38 94 GLU A CA 1
ATOM 764 C C . GLU A 1 94 ? -3.633 6.445 -4.958 1.00 93.38 94 GLU A C 1
ATOM 766 O O . GLU A 1 94 ? -4.572 6.659 -4.198 1.00 93.38 94 GLU A O 1
ATOM 771 N N . ARG A 1 95 ? -2.386 6.342 -4.487 1.00 89.06 95 ARG A N 1
ATOM 772 C CA . ARG A 1 95 ? -2.082 6.331 -3.046 1.00 89.06 95 ARG A CA 1
ATOM 773 C C . ARG A 1 95 ? -2.380 7.649 -2.336 1.00 89.06 95 ARG A C 1
ATOM 775 O O . ARG A 1 95 ? -2.611 7.644 -1.125 1.00 89.06 95 ARG A O 1
ATOM 782 N N . LYS A 1 96 ? -2.297 8.783 -3.036 1.00 90.75 96 LYS A N 1
ATOM 783 C CA . LYS A 1 96 ?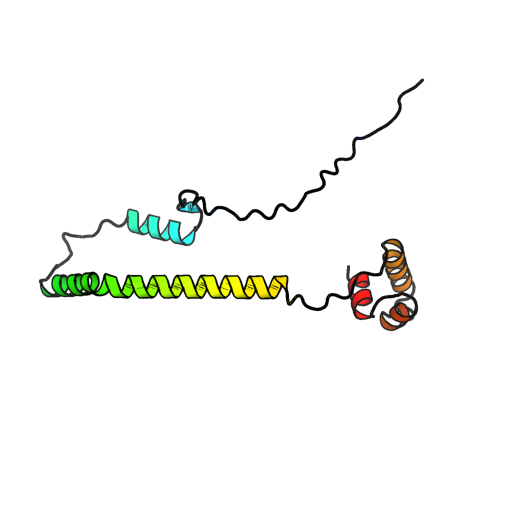 -2.543 10.111 -2.457 1.00 90.75 96 LYS A CA 1
ATOM 784 C C . LYS A 1 96 ? -4.035 10.381 -2.303 1.00 90.75 96 LYS A C 1
ATOM 786 O O . LYS A 1 96 ? -4.448 10.786 -1.217 1.00 90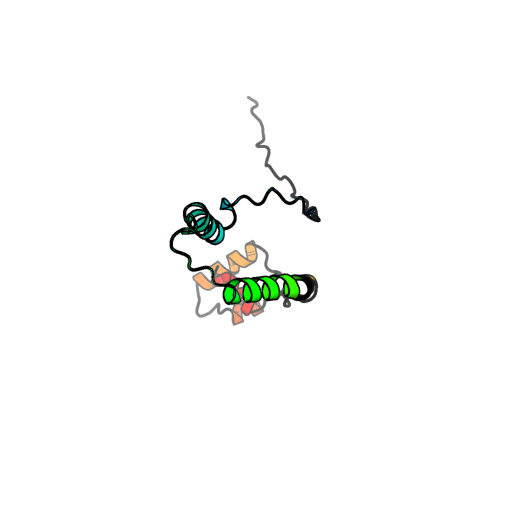.75 96 LYS A O 1
ATOM 791 N N . HIS A 1 97 ? -4.804 10.138 -3.359 1.00 92.56 97 HIS A N 1
ATOM 792 C CA . HIS A 1 97 ? -6.195 10.577 -3.469 1.00 92.56 97 HIS A CA 1
ATOM 793 C C . HIS A 1 97 ? -7.206 9.452 -3.247 1.00 92.56 97 HIS A C 1
ATOM 795 O O . HIS A 1 97 ? -8.261 9.692 -2.673 1.00 92.56 97 HIS A O 1
ATOM 801 N N . PHE A 1 98 ? -6.870 8.220 -3.622 1.00 91.44 98 PHE A N 1
ATOM 802 C CA . PHE A 1 98 ? -7.773 7.069 -3.591 1.00 91.44 98 PHE A CA 1
ATOM 803 C C . PHE A 1 98 ? -7.372 6.085 -2.492 1.00 91.44 98 PHE A C 1
ATOM 805 O O . PHE A 1 98 ? -7.251 4.879 -2.703 1.00 91.44 98 PHE A O 1
ATOM 812 N N . LYS A 1 99 ? -7.131 6.603 -1.283 1.00 85.00 99 LYS A N 1
ATOM 813 C CA . LYS A 1 99 ? -6.889 5.731 -0.129 1.00 85.00 99 LYS A CA 1
ATOM 814 C C . LYS A 1 99 ? -8.171 4.953 0.173 1.00 85.00 99 LYS A C 1
ATOM 816 O O . LYS A 1 99 ? -9.235 5.574 0.206 1.00 85.00 99 LYS A O 1
ATOM 821 N N . PRO A 1 100 ? -8.091 3.636 0.445 1.00 83.50 100 PRO A N 1
ATOM 822 C CA . PRO A 1 100 ? -9.262 2.894 0.885 1.00 83.50 100 PRO A CA 1
ATOM 823 C C . PRO A 1 100 ? -9.828 3.564 2.145 1.00 83.50 100 PRO A C 1
ATOM 825 O O . PRO A 1 100 ? -9.035 4.037 2.974 1.00 83.50 100 PRO A O 1
ATOM 828 N N . PRO A 1 101 ? -11.163 3.627 2.301 1.00 80.25 101 PRO A N 1
ATOM 829 C CA . PRO A 1 101 ? -11.786 4.235 3.466 1.00 80.25 101 PRO A CA 1
ATOM 830 C C . PRO A 1 101 ? -11.310 3.492 4.715 1.00 80.25 101 PRO A C 1
ATOM 832 O O . PRO A 1 101 ? -11.704 2.360 4.994 1.00 80.25 101 PRO A O 1
ATOM 835 N N . LYS A 1 102 ? -10.384 4.111 5.447 1.00 78.31 102 LYS A N 1
ATOM 836 C CA . LYS A 1 102 ? -9.921 3.606 6.731 1.00 78.31 102 LYS A CA 1
ATOM 837 C C . LYS A 1 102 ? -10.881 4.146 7.773 1.00 78.31 102 LYS A C 1
ATOM 839 O O . LYS A 1 102 ? -10.913 5.354 7.993 1.00 78.31 102 LYS A O 1
ATOM 844 N N . GLU A 1 103 ? -11.635 3.258 8.410 1.00 77.88 103 GLU A N 1
ATOM 845 C CA . GLU A 1 103 ? -12.449 3.644 9.559 1.00 77.88 103 GLU A CA 1
ATOM 846 C C . GLU A 1 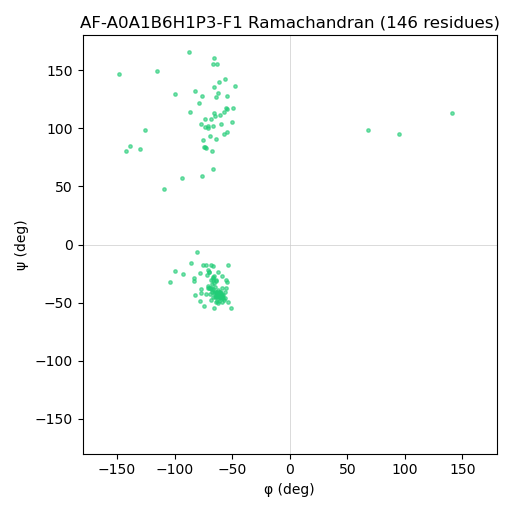103 ? -11.545 4.327 10.607 1.00 77.88 103 GLU A C 1
ATOM 848 O O . GLU A 1 103 ? -10.467 3.796 10.928 1.00 77.88 103 GLU A O 1
ATOM 853 N N . PRO A 1 104 ? -11.907 5.531 11.087 1.00 78.50 104 PRO A N 1
ATOM 854 C CA . PRO A 1 104 ? -11.095 6.255 12.051 1.00 78.50 104 PRO A CA 1
ATOM 855 C C . PRO A 1 104 ? -10.970 5.441 13.341 1.00 78.50 104 PRO A C 1
ATOM 857 O O . PRO A 1 104 ? -11.920 4.813 13.805 1.00 78.50 104 PRO A O 1
ATOM 860 N N . GLY A 1 105 ? -9.773 5.442 13.929 1.00 79.44 105 GLY A N 1
ATOM 861 C CA . GLY A 1 105 ? -9.543 4.808 15.223 1.00 79.44 105 GLY A CA 1
ATOM 862 C C . GLY A 1 105 ? -10.141 5.659 16.336 1.00 79.44 105 GLY A C 1
ATOM 863 O O . GLY A 1 105 ? -9.413 6.441 16.932 1.00 79.44 105 GLY A O 1
ATOM 864 N N . MET A 1 106 ? -11.441 5.506 16.589 1.00 85.00 106 MET A N 1
ATOM 865 C CA . MET A 1 106 ? -12.162 6.220 17.654 1.00 85.00 106 MET A CA 1
ATOM 866 C C . MET A 1 106 ? -11.820 5.699 19.056 1.00 85.00 106 MET A C 1
ATOM 868 O O . MET A 1 106 ? -12.056 6.392 20.035 1.00 85.00 106 MET A O 1
ATOM 872 N N . LEU A 1 107 ? -11.249 4.492 19.149 1.00 90.06 107 LEU A N 1
ATOM 873 C CA . LEU A 1 107 ? -10.899 3.861 20.420 1.00 90.06 107 LEU A CA 1
ATOM 874 C C . LEU A 1 107 ? -9.603 4.430 21.006 1.00 90.06 107 LEU A C 1
ATOM 876 O O . LEU A 1 107 ? -8.516 4.297 20.420 1.00 90.06 107 LEU A O 1
ATOM 880 N N . THR A 1 108 ? -9.726 4.964 22.213 1.00 92.69 108 THR A N 1
ATOM 881 C CA . THR A 1 108 ? -8.642 5.349 23.115 1.00 92.69 108 THR A CA 1
ATOM 882 C C . THR A 1 108 ? -7.867 4.112 23.576 1.00 92.69 108 THR A C 1
ATOM 884 O O . THR A 1 108 ? -8.344 2.980 23.494 1.00 92.69 108 THR A O 1
ATOM 887 N N . TRP A 1 109 ? -6.633 4.296 24.056 1.00 92.56 109 TRP A N 1
ATOM 888 C CA . TRP A 1 109 ? -5.814 3.190 24.567 1.00 92.56 109 TRP A CA 1
ATOM 889 C C . TRP A 1 109 ? -6.490 2.441 25.728 1.00 92.56 109 TRP A C 1
ATOM 891 O O . TRP A 1 109 ? -6.538 1.216 25.703 1.00 92.56 109 TRP A O 1
ATOM 901 N N . SER A 1 110 ? -7.087 3.165 26.679 1.00 94.69 110 SER A N 1
ATOM 902 C CA . SER A 1 110 ? -7.818 2.577 27.811 1.00 94.69 110 SER A CA 1
ATOM 903 C C . SER A 1 110 ? -8.992 1.703 27.366 1.00 94.69 110 SER A C 1
ATOM 905 O O . SER A 1 110 ? -9.164 0.600 27.871 1.00 94.69 110 SER A O 1
ATOM 907 N N . GLU A 1 111 ? -9.768 2.163 26.384 1.00 94.81 111 GLU A N 1
ATOM 908 C CA . GLU A 1 111 ? -10.905 1.414 25.837 1.00 94.81 111 GLU A CA 1
ATOM 909 C C . GLU A 1 111 ? -10.443 0.129 25.141 1.00 94.81 111 GLU A C 1
ATOM 911 O O . GLU A 1 111 ? -11.094 -0.904 25.255 1.00 94.81 111 GLU A O 1
ATOM 916 N N . LYS A 1 112 ? -9.290 0.154 24.456 1.00 95.00 112 LYS A N 1
ATOM 917 C CA . LYS A 1 112 ? -8.714 -1.055 23.846 1.00 95.00 112 LYS A CA 1
ATOM 918 C C . LYS A 1 112 ? -8.317 -2.086 24.894 1.00 95.00 112 LYS A C 1
ATOM 920 O O . LYS A 1 112 ? -8.603 -3.263 24.697 1.00 95.00 112 LYS A O 1
ATOM 925 N N . GLU A 1 113 ? -7.689 -1.657 25.984 1.00 95.81 113 GLU A N 1
ATOM 926 C CA . GLU A 1 113 ? -7.340 -2.558 27.087 1.00 95.81 113 GLU A CA 1
ATOM 927 C C . GLU A 1 113 ? -8.592 -3.122 27.761 1.00 95.81 113 GLU A C 1
ATOM 929 O O . GLU A 1 113 ? -8.668 -4.325 27.999 1.00 95.81 113 GLU A O 1
ATOM 934 N N . GLN A 1 114 ? -9.624 -2.298 27.963 1.00 95.69 114 GLN A N 1
ATOM 935 C CA . GLN A 1 114 ? -10.906 -2.761 28.492 1.00 95.69 114 GLN A CA 1
ATOM 936 C C . GLN A 1 114 ? -11.555 -3.813 27.580 1.00 95.69 114 GLN A C 1
ATOM 938 O O . GLN A 1 114 ? -12.012 -4.844 28.062 1.00 95.69 114 GLN A O 1
ATOM 943 N N . ILE A 1 115 ? -11.556 -3.593 26.262 1.00 95.38 115 ILE A N 1
ATOM 944 C CA . ILE A 1 115 ? -12.064 -4.561 25.279 1.00 95.38 115 ILE A CA 1
ATOM 945 C C . ILE A 1 115 ? -11.309 -5.892 25.371 1.00 95.38 115 ILE A C 1
ATOM 947 O O . ILE A 1 115 ? -11.935 -6.953 25.372 1.00 95.38 115 ILE A O 1
ATOM 951 N N . LYS A 1 116 ? -9.973 -5.848 25.451 1.00 95.25 116 LYS A N 1
ATOM 952 C CA . LYS A 1 116 ? -9.147 -7.056 25.586 1.00 95.25 116 LYS A CA 1
ATOM 953 C C . LYS A 1 116 ? -9.451 -7.797 26.880 1.00 95.25 116 LYS A C 1
ATOM 955 O O . LYS A 1 116 ? -9.585 -9.015 26.851 1.00 95.25 116 LYS A O 1
ATOM 960 N N . HIS A 1 117 ? -9.585 -7.065 27.982 1.00 95.75 117 HIS A N 1
ATOM 961 C CA . HIS A 1 117 ? -9.886 -7.633 29.287 1.00 95.75 117 HIS A CA 1
ATOM 962 C C . HIS A 1 117 ? -11.251 -8.332 29.299 1.00 95.75 117 HIS A C 1
ATOM 964 O O . HIS A 1 117 ? -11.311 -9.512 29.619 1.00 95.75 117 HIS A O 1
ATOM 970 N N . LEU A 1 118 ? -12.310 -7.667 28.824 1.00 94.94 118 LEU A N 1
ATOM 971 C CA . LEU A 1 118 ? -13.659 -8.245 28.755 1.00 94.94 118 LEU A CA 1
ATOM 972 C C . LEU A 1 118 ? -13.701 -9.529 27.915 1.00 94.94 118 LEU A C 1
ATOM 974 O O . LEU A 1 118 ? -14.265 -10.534 28.335 1.00 94.94 118 LEU A O 1
ATOM 978 N N . ASN A 1 119 ? -13.069 -9.520 26.738 1.00 94.44 119 ASN A N 1
ATOM 979 C CA . ASN A 1 119 ? -13.017 -10.705 25.879 1.00 94.44 119 ASN A CA 1
ATOM 980 C C . ASN A 1 119 ? -12.132 -11.826 26.452 1.00 94.44 119 ASN A C 1
ATOM 982 O O . ASN A 1 119 ? -12.304 -12.983 26.081 1.00 94.44 119 ASN A O 1
ATOM 986 N N . HIS A 1 120 ? -11.166 -11.500 27.314 1.00 94.25 120 HIS A N 1
ATOM 987 C CA . HIS A 1 120 ? -10.347 -12.495 28.001 1.00 94.25 120 HIS A CA 1
ATOM 988 C C . HIS A 1 120 ? -11.098 -13.160 29.158 1.00 94.25 120 HIS A C 1
ATOM 990 O O . HIS A 1 120 ? -10.943 -14.361 29.354 1.00 94.25 120 HIS A O 1
ATOM 996 N N . GLU A 1 121 ? -11.906 -12.394 29.894 1.00 95.38 121 GLU A N 1
ATOM 997 C CA . GLU A 1 121 ? -12.738 -12.913 30.983 1.00 95.38 121 GLU A CA 1
ATOM 998 C C . GLU A 1 121 ? -13.825 -13.855 30.457 1.00 95.38 121 GLU A C 1
ATOM 1000 O O . GLU A 1 121 ? -13.873 -15.006 30.875 1.00 95.38 121 GLU A O 1
ATOM 1005 N N . ASP A 1 122 ? -14.643 -13.395 29.500 1.00 93.88 122 ASP A N 1
ATOM 1006 C CA . ASP A 1 122 ? -15.769 -14.169 28.959 1.00 93.88 122 ASP A CA 1
ATOM 1007 C C . ASP A 1 122 ? -15.880 -14.025 27.424 1.00 93.88 122 ASP A C 1
ATOM 1009 O O . ASP A 1 122 ? -16.679 -13.220 26.925 1.00 93.88 122 ASP A O 1
ATOM 1013 N N . PRO A 1 123 ? -15.135 -14.818 26.632 1.00 92.06 123 PRO A N 1
ATOM 1014 C CA . PRO A 1 123 ? -15.124 -14.703 25.169 1.00 92.06 123 PRO A CA 1
ATOM 1015 C C . PRO A 1 123 ? -16.456 -15.082 24.498 1.00 92.06 123 PRO A C 1
ATOM 1017 O O . PRO A 1 123 ? -16.773 -14.566 23.427 1.00 92.06 123 PRO A O 1
ATOM 1020 N N . GLU A 1 124 ? -17.262 -15.962 25.105 1.00 92.56 124 GLU A N 1
ATOM 1021 C CA . GLU A 1 124 ? -18.579 -16.340 24.559 1.00 92.56 124 GLU A CA 1
ATOM 1022 C C . GLU A 1 124 ? -19.606 -15.211 24.684 1.00 92.56 124 GLU A C 1
ATOM 1024 O O . GLU A 1 124 ? -20.448 -15.014 23.806 1.00 92.56 124 GLU A O 1
ATOM 1029 N N . LYS A 1 125 ? -19.530 -14.446 25.777 1.00 93.56 125 LYS A N 1
ATOM 1030 C CA . LYS A 1 125 ? -20.429 -13.323 26.047 1.00 93.56 125 LYS A CA 1
ATOM 1031 C C . LYS A 1 125 ? -19.979 -12.069 25.307 1.00 93.56 125 LYS A C 1
ATOM 1033 O O . LYS A 1 125 ? -20.798 -11.368 24.711 1.00 93.56 125 LYS A O 1
ATOM 1038 N N . TRP A 1 126 ? -18.679 -11.791 25.330 1.00 94.12 126 TRP A N 1
ATOM 1039 C CA . TRP A 1 126 ? -18.080 -10.594 24.746 1.00 94.12 126 TRP A CA 1
ATOM 1040 C C . TRP A 1 126 ? -17.591 -10.833 23.322 1.00 94.12 126 TRP A C 1
ATOM 1042 O O . TRP A 1 126 ? -16.438 -10.585 22.981 1.00 94.12 126 TRP A O 1
ATOM 1052 N N . THR A 1 127 ? -18.508 -11.257 22.453 1.00 95.00 127 THR A N 1
ATOM 1053 C CA . THR A 1 127 ? -18.226 -11.370 21.020 1.00 95.00 127 THR A CA 1
ATOM 1054 C C . THR A 1 127 ? -17.914 -9.998 20.402 1.00 95.00 127 THR A C 1
ATOM 1056 O O . THR A 1 127 ? -18.376 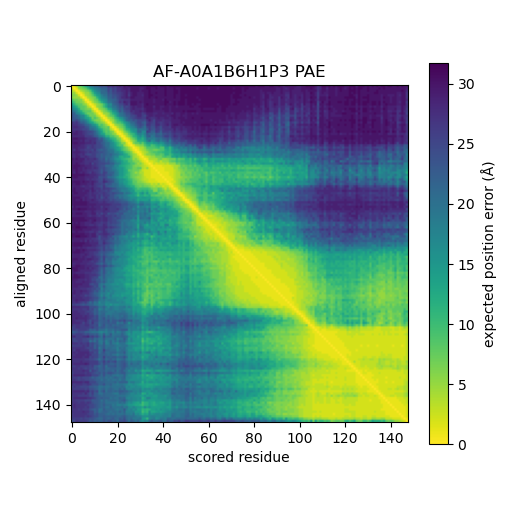-8.962 20.900 1.00 95.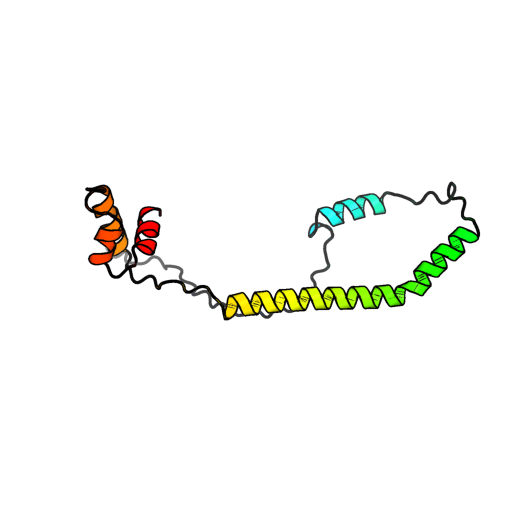00 127 THR A O 1
ATOM 1059 N N . PRO A 1 128 ? -17.167 -9.937 19.282 1.00 94.31 128 PRO A N 1
ATOM 1060 C CA . PRO A 1 128 ? -16.892 -8.677 18.592 1.00 94.31 128 PRO A CA 1
ATOM 1061 C C . PRO A 1 128 ? -18.156 -7.893 18.218 1.00 94.31 128 PRO A C 1
ATOM 1063 O O . PRO A 1 128 ? -18.147 -6.663 18.203 1.00 94.31 128 PRO A O 1
ATOM 1066 N N . GLU A 1 129 ? -19.249 -8.596 17.926 1.00 95.12 129 GLU A N 1
ATOM 1067 C CA . GLU A 1 129 ? -20.555 -8.015 17.643 1.00 95.12 129 GLU A CA 1
ATOM 1068 C C . GLU A 1 129 ? -21.175 -7.385 18.902 1.00 95.12 129 GLU A C 1
ATOM 1070 O O . GLU A 1 129 ? -21.681 -6.264 18.830 1.00 95.12 129 GLU A O 1
ATOM 1075 N N . ALA A 1 130 ? -21.088 -8.039 20.066 1.00 94.94 130 ALA A N 1
ATOM 1076 C CA . ALA A 1 130 ? -21.555 -7.481 21.339 1.00 94.94 130 ALA A CA 1
ATOM 1077 C C . ALA A 1 130 ? -20.743 -6.246 21.766 1.00 94.94 130 ALA A C 1
ATOM 1079 O O . ALA A 1 130 ? -21.322 -5.213 22.103 1.00 94.94 130 ALA A O 1
ATOM 1080 N N . LEU A 1 131 ? -19.414 -6.316 21.667 1.00 94.50 131 LEU A N 1
ATOM 1081 C CA . LEU A 1 131 ? -18.509 -5.209 21.998 1.00 94.50 131 LEU A CA 1
ATOM 1082 C C . LEU A 1 131 ? -18.715 -3.998 21.072 1.00 94.50 131 LEU A C 1
ATOM 1084 O O . LEU A 1 131 ? -18.578 -2.855 21.500 1.00 94.50 131 LEU A O 1
ATOM 1088 N N . SER A 1 132 ? -19.110 -4.220 19.814 1.00 93.81 132 SER A N 1
ATOM 1089 C CA . SER A 1 132 ? -19.392 -3.121 18.875 1.00 93.81 132 SER A CA 1
ATOM 1090 C C . SER A 1 132 ? -20.613 -2.283 19.255 1.00 93.81 132 SER A C 1
ATOM 1092 O O . SER A 1 132 ? -20.763 -1.163 18.781 1.00 93.81 132 SER A O 1
ATOM 1094 N N . ARG A 1 133 ? -21.491 -2.809 20.120 1.00 93.38 133 ARG A N 1
ATOM 1095 C CA . ARG A 1 133 ? -22.657 -2.077 20.631 1.00 93.38 133 ARG A CA 1
ATOM 1096 C C . ARG A 1 133 ? -22.312 -1.182 21.817 1.00 93.38 133 ARG A C 1
ATOM 1098 O O . ARG A 1 133 ? -22.996 -0.186 22.024 1.00 93.38 133 ARG A O 1
ATOM 1105 N N . SER A 1 134 ? -21.296 -1.540 22.603 1.00 92.94 134 SER A N 1
ATOM 1106 C CA . SER A 1 134 ? -20.883 -0.783 23.792 1.00 92.94 134 SER A CA 1
ATOM 1107 C C . SER A 1 134 ? -19.790 0.244 23.506 1.00 92.94 134 SER A C 1
ATOM 1109 O O . SER A 1 134 ? -19.683 1.226 24.233 1.00 92.94 134 SER A O 1
ATOM 1111 N N . PHE A 1 135 ? -18.988 0.035 22.461 1.00 92.00 135 PHE A N 1
ATOM 1112 C CA . PHE A 1 135 ? -17.894 0.927 22.083 1.00 92.00 135 PHE A CA 1
ATOM 1113 C C . PHE A 1 135 ? -18.144 1.582 20.716 1.00 92.00 135 PHE A C 1
ATOM 1115 O O . PHE A 1 135 ? -18.742 0.955 19.843 1.00 92.00 135 PHE A O 1
ATOM 1122 N N . PRO A 1 136 ? -17.646 2.811 20.470 1.00 90.50 136 PRO A N 1
ATOM 1123 C CA . PRO A 1 136 ? -17.816 3.516 19.198 1.00 90.50 136 PRO A CA 1
ATOM 1124 C C . PRO A 1 136 ? -16.879 2.962 18.105 1.00 90.50 136 PRO A C 1
ATOM 1126 O O . PRO A 1 136 ? -16.027 3.672 17.571 1.00 90.50 136 PRO A O 1
ATOM 1129 N N . ALA A 1 137 ? -16.993 1.673 17.781 1.00 91.12 137 ALA A N 1
ATOM 1130 C CA . ALA A 1 137 ? -16.157 0.991 16.799 1.00 91.12 137 ALA A CA 1
ATOM 1131 C C . ALA A 1 137 ? -16.920 -0.130 16.084 1.00 91.12 137 ALA A C 1
ATOM 1133 O O . ALA A 1 137 ? -17.740 -0.825 16.679 1.00 91.12 137 ALA A O 1
ATOM 1134 N N . SER A 1 138 ? -16.605 -0.352 14.806 1.00 92.12 138 SER A N 1
ATOM 1135 C CA . SER A 1 138 ? -17.180 -1.465 14.050 1.00 92.12 138 SER A CA 1
ATOM 1136 C C . SER A 1 138 ? -16.696 -2.822 14.598 1.00 92.12 138 SER A C 1
ATOM 1138 O O . SER A 1 138 ? -15.575 -2.921 15.123 1.00 92.12 138 SER A O 1
ATOM 1140 N N . PRO A 1 139 ? -17.461 -3.915 14.401 1.00 93.19 139 PRO A N 1
ATOM 1141 C CA . PRO A 1 139 ? -17.004 -5.267 14.735 1.00 93.19 139 PRO A CA 1
ATOM 1142 C C . PRO A 1 139 ? -15.672 -5.626 14.059 1.00 93.19 139 PRO A C 1
ATOM 1144 O O . PRO A 1 139 ? -14.866 -6.378 14.607 1.00 93.19 139 PRO A O 1
ATOM 1147 N N . ALA A 1 140 ? -15.406 -5.069 12.870 1.00 91.31 140 ALA A N 1
ATOM 1148 C CA . ALA A 1 140 ? -14.165 -5.287 12.135 1.00 91.31 140 ALA A CA 1
ATOM 1149 C C . ALA A 1 140 ? -12.952 -4.637 12.823 1.00 91.31 140 ALA A C 1
ATOM 1151 O O . ALA A 1 140 ? -11.869 -5.227 12.836 1.00 91.31 140 ALA A O 1
ATOM 1152 N N . ILE A 1 141 ? -13.112 -3.447 13.417 1.00 91.56 141 ILE A N 1
ATOM 1153 C CA . ILE A 1 141 ? -12.066 -2.818 14.237 1.00 91.56 141 ILE A CA 1
ATOM 1154 C C . ILE A 1 141 ? -11.830 -3.633 15.505 1.00 91.56 141 ILE A C 1
ATOM 1156 O O . ILE A 1 141 ? -10.678 -3.899 15.841 1.00 91.56 141 ILE A O 1
ATOM 1160 N N . ILE A 1 142 ? -12.890 -4.066 16.185 1.00 93.31 142 ILE A N 1
ATOM 1161 C CA . ILE A 1 142 ? -12.765 -4.830 17.433 1.00 93.31 142 ILE A CA 1
ATOM 1162 C C . ILE A 1 142 ? -12.043 -6.158 17.191 1.00 93.31 142 ILE A C 1
ATOM 1164 O O . ILE A 1 142 ? -11.099 -6.472 17.913 1.00 93.31 142 ILE A O 1
ATOM 1168 N N . LYS A 1 143 ? -12.362 -6.874 16.103 1.00 93.38 143 LYS A N 1
ATOM 1169 C CA . LYS A 1 143 ? -11.612 -8.073 15.680 1.00 93.38 143 LYS A CA 1
ATOM 1170 C C . LYS A 1 143 ? -10.113 -7.792 15.503 1.00 93.38 143 LYS A C 1
ATOM 1172 O O . LYS A 1 143 ? -9.288 -8.629 15.858 1.00 93.38 143 LYS A O 1
ATOM 1177 N N . LYS A 1 144 ? -9.737 -6.612 14.992 1.00 91.62 144 LYS A N 1
ATOM 1178 C CA . LYS A 1 144 ? -8.323 -6.201 14.884 1.00 91.62 144 LYS A CA 1
ATOM 1179 C C . LYS A 1 144 ? -7.693 -5.907 16.244 1.00 91.62 144 LYS A C 1
ATOM 1181 O O . LYS A 1 144 ? -6.526 -6.228 16.421 1.00 91.62 144 LYS A O 1
ATOM 1186 N N . VAL A 1 145 ? -8.434 -5.304 17.176 1.00 92.00 145 VAL A N 1
ATOM 1187 C CA . VAL A 1 145 ? -7.951 -5.021 18.540 1.00 92.00 145 VAL A CA 1
ATOM 1188 C C . VAL A 1 145 ? -7.695 -6.315 19.308 1.00 92.00 145 VAL A C 1
ATOM 1190 O O . VAL A 1 145 ? -6.669 -6.414 19.967 1.00 92.00 145 VAL A O 1
ATOM 1193 N N . LEU A 1 146 ? -8.578 -7.308 19.185 1.00 92.19 146 LEU A N 1
ATOM 1194 C CA . LEU A 1 146 ? -8.442 -8.602 19.861 1.00 92.19 146 LEU A CA 1
ATOM 1195 C C . LEU A 1 146 ? -7.329 -9.485 19.272 1.00 92.19 146 LEU A C 1
ATOM 1197 O O . LEU A 1 146 ? -6.776 -10.319 19.977 1.00 92.19 146 LEU A O 1
ATOM 1201 N N . LYS A 1 147 ? -6.993 -9.308 17.986 1.00 89.75 147 LYS A N 1
ATOM 1202 C CA . LYS A 1 147 ? -5.886 -10.023 17.326 1.00 89.75 147 LYS A CA 1
ATOM 1203 C C . LYS A 1 147 ? -4.500 -9.447 17.665 1.00 89.75 147 LYS A C 1
ATOM 1205 O O . LYS A 1 147 ? -3.508 -10.149 17.481 1.00 89.75 147 LYS A O 1
ATOM 1210 N N . ALA A 1 148 ? -4.434 -8.169 18.045 1.00 74.25 148 ALA A N 1
ATOM 1211 C CA . ALA A 1 148 ? -3.195 -7.419 18.263 1.00 74.25 148 ALA A CA 1
ATOM 1212 C C . ALA A 1 148 ? -2.636 -7.612 19.674 1.00 74.25 148 ALA A C 1
ATOM 1214 O O . ALA A 1 148 ? -1.401 -7.738 19.777 1.00 74.25 148 ALA A O 1
#

Foldseek 3Di:
DDDDDDDDDDDPPPDPDPPPPDPPPDPPDLVVDVVSVVVVVVVVPDDPPPVPDPDDPVNVVVVVVVVVCVVVVVVVVVVVVVVVVVVVVVVVCCVPPVDPPDDDPPDDPVNLVVLLVVCVVPVPCSQLCNSVVVDVDHSVVSVVSNVD

Organism: NCBI:txid1464854

Sequence (148 aa):
MIGGIRNLCWRVIAVRHLTTSPVNSLPYTPRDNPGVYRRLKVISKDEPDVDGAKIDYESIDELEQDFMQAGDMYEEITREMDHISKRQHYKMTERKHFKPPKEPGMLTWSEKEQIKHLNHEDPEKWTPEALSRSFPASPAIIKKVLKA

InterPro domains:
  IPR010487 Neugrin/Rrg9 [PF06413] (104-147)
  IPR010487 Neugrin/Rrg9 [PTHR13475] (61-148)

Mean predicted aligned error: 16.24 Å

Secondary structure (DSSP, 8-state):
-----------------------------GGGSHHHHHHHHHHTT----TTT----HHHHHHHHHHHHHHHHHHHHHHHHHHHHHHHHHHHHHHHHH-----------HHHHHHHHHHHHH-TTTS-HHHHHHHSSS-HHHHHHHHH-

Radius of gyration: 31.57 Å; Cα contacts (8 Å, |Δi|>4): 42; chains: 1; bounding box: 64×37×96 Å